Protein AF-K9UGY9-F1 (afdb_monomer)

Organism: Chamaesiphon minutus (strain ATCC 27169 / PCC 6605) (NCBI:txid1173020)

Nearest PDB structures (foldseek):
  2yh6-assembly2_B  TM=5.111E-01  e=1.502E-02  Escherichia coli BL21(DE3)
  2fpn-assembly1_A-2  TM=4.608E-01  e=1.120E-02  Bacillus subtilis
  1b6f-assembly1_A  TM=4.914E-01  e=2.699E-02  Betula pendula
  5tg4-assembly1_A  TM=2.847E-01  e=3.169E-01  Acinetobacter baumannii
  4x53-assembly1_A  TM=2.791E-01  e=1.024E+00  Acinetobacter baumannii

Structure (mmCIF, N/CA/C/O backbone):
data_AF-K9UGY9-F1
#
_entry.id   AF-K9UGY9-F1
#
loop_
_atom_site.group_PDB
_atom_site.id
_atom_site.type_symbol
_atom_site.label_atom_id
_atom_site.label_alt_id
_atom_site.label_comp_id
_atom_site.label_asym_id
_atom_site.label_entity_id
_atom_site.label_seq_id
_atom_site.pdbx_PDB_ins_code
_atom_site.Cartn_x
_atom_site.Cartn_y
_atom_site.Cartn_z
_atom_site.occupancy
_atom_site.B_iso_or_equiv
_atom_site.auth_seq_id
_atom_site.auth_comp_id
_atom_site.auth_asym_id
_atom_site.auth_atom_id
_atom_site.pdbx_PDB_model_num
ATOM 1 N N . MET A 1 1 ? 1.936 12.441 -11.866 1.00 84.56 1 MET A N 1
ATOM 2 C CA . MET A 1 1 ? 1.706 11.648 -10.649 1.00 84.56 1 MET A CA 1
ATOM 3 C C . MET A 1 1 ? 0.435 10.816 -10.744 1.00 84.56 1 MET A C 1
ATOM 5 O O . MET A 1 1 ? -0.649 11.338 -11.003 1.00 84.56 1 MET A O 1
ATOM 9 N N . SER A 1 2 ? 0.580 9.519 -10.487 1.00 90.88 2 SER A N 1
ATOM 10 C CA . SER A 1 2 ? -0.511 8.585 -10.228 1.00 90.88 2 SER A CA 1
ATOM 11 C C . SER A 1 2 ? -0.542 8.261 -8.741 1.00 90.88 2 SER A C 1
ATOM 13 O O . SER A 1 2 ? 0.501 7.959 -8.164 1.00 90.88 2 SER A O 1
ATOM 15 N N . ARG A 1 3 ? -1.729 8.302 -8.138 1.00 93.88 3 ARG A N 1
ATOM 16 C CA . ARG A 1 3 ? -1.953 8.009 -6.722 1.00 93.88 3 ARG A CA 1
ATOM 17 C C . ARG A 1 3 ? -3.250 7.222 -6.574 1.00 93.88 3 ARG A C 1
ATOM 19 O O . ARG A 1 3 ? -4.281 7.650 -7.08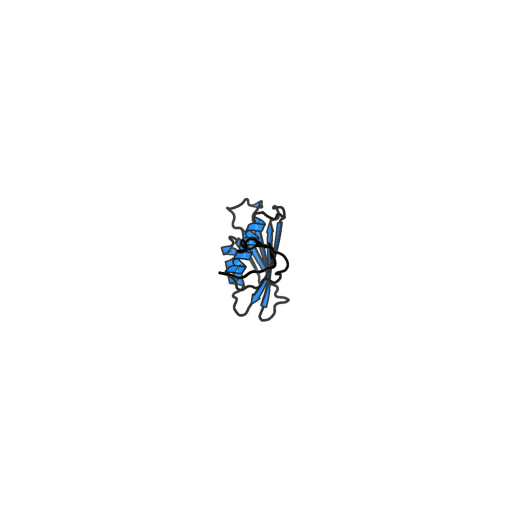7 1.00 93.88 3 ARG A O 1
ATOM 26 N N . TYR A 1 4 ? -3.187 6.107 -5.861 1.00 94.62 4 TYR A N 1
ATOM 27 C CA . TYR A 1 4 ? -4.31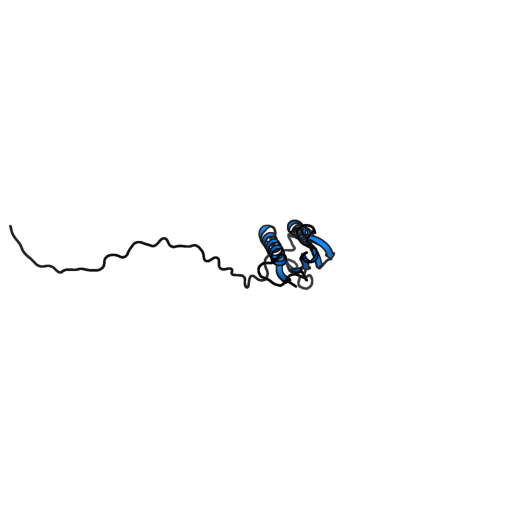7 5.236 -5.558 1.00 94.62 4 TYR A CA 1
ATOM 28 C C . TYR A 1 4 ? -4.390 5.006 -4.054 1.00 94.62 4 TYR A C 1
ATOM 30 O O . TYR A 1 4 ? -3.358 4.852 -3.402 1.00 94.62 4 TYR A O 1
ATOM 38 N N . THR A 1 5 ? -5.602 4.981 -3.508 1.00 95.12 5 THR A N 1
ATOM 39 C CA . THR A 1 5 ? -5.822 4.854 -2.066 1.00 95.12 5 THR A CA 1
ATOM 40 C C . THR A 1 5 ? -6.861 3.776 -1.789 1.00 95.12 5 THR A C 1
ATOM 42 O O . THR A 1 5 ? -7.867 3.689 -2.495 1.00 95.12 5 THR A O 1
ATOM 45 N N . CYS A 1 6 ? -6.644 2.970 -0.755 1.00 95.31 6 CYS A N 1
ATOM 46 C CA . CYS A 1 6 ? -7.656 2.074 -0.199 1.00 95.31 6 CYS A CA 1
ATOM 47 C C . CYS A 1 6 ? -7.574 2.048 1.330 1.00 95.31 6 CYS A C 1
ATOM 49 O O . CYS A 1 6 ? -6.563 2.428 1.923 1.00 95.31 6 CYS A O 1
ATOM 51 N N . HIS A 1 7 ? -8.667 1.637 1.970 1.00 95.00 7 HIS A N 1
ATOM 52 C CA . HIS A 1 7 ? -8.796 1.651 3.423 1.00 95.00 7 HIS A CA 1
ATOM 53 C C . HIS A 1 7 ? -9.341 0.320 3.921 1.00 95.00 7 HIS A C 1
ATOM 55 O O . HIS A 1 7 ? -10.291 -0.209 3.340 1.00 95.00 7 HIS A O 1
ATOM 61 N N . TYR A 1 8 ? -8.781 -0.162 5.025 1.00 94.44 8 TYR A N 1
ATOM 62 C CA . TYR A 1 8 ? -9.179 -1.414 5.656 1.00 94.44 8 TYR A CA 1
ATOM 63 C C . TYR A 1 8 ? -9.347 -1.240 7.161 1.00 94.44 8 TYR A C 1
ATOM 65 O O . TYR A 1 8 ? -8.708 -0.389 7.777 1.00 94.44 8 TYR A O 1
ATOM 73 N N . SER A 1 9 ? -10.208 -2.059 7.746 1.00 92.56 9 SER A N 1
ATOM 74 C CA . SER A 1 9 ? -10.328 -2.264 9.180 1.00 92.56 9 SER A CA 1
ATOM 75 C C . SER A 1 9 ? -9.688 -3.594 9.540 1.00 92.56 9 SER A C 1
ATOM 77 O O . SER A 1 9 ? -9.932 -4.602 8.876 1.00 92.56 9 SER A O 1
ATOM 79 N N . VAL A 1 10 ? -8.864 -3.590 10.583 1.00 91.25 10 VAL A N 1
ATOM 80 C CA . VAL A 1 10 ? -8.146 -4.775 11.053 1.00 91.25 10 VAL A CA 1
ATOM 81 C C . VAL A 1 10 ? -8.517 -5.057 12.493 1.00 91.25 10 VAL A C 1
ATOM 83 O O . VAL A 1 10 ? -8.451 -4.154 13.326 1.00 91.25 10 VAL A O 1
ATOM 86 N N . ASN A 1 11 ? -8.850 -6.313 12.787 1.00 87.94 11 ASN A N 1
ATOM 87 C CA . ASN A 1 11 ? -9.059 -6.771 14.152 1.00 87.94 11 ASN A CA 1
ATOM 88 C C . ASN A 1 11 ? -7.707 -6.908 14.885 1.00 87.94 11 ASN A C 1
ATOM 90 O O . ASN A 1 11 ? -6.815 -7.640 14.453 1.00 87.94 11 ASN A O 1
ATOM 94 N N . LEU A 1 12 ? -7.540 -6.188 15.994 1.00 79.31 12 LEU A N 1
ATOM 95 C CA . LEU A 1 12 ? -6.312 -6.150 16.795 1.00 79.31 12 LEU A CA 1
ATOM 96 C C . LEU A 1 12 ? -6.127 -7.387 17.686 1.00 79.31 12 LEU A C 1
ATOM 98 O O . LEU A 1 12 ? -4.999 -7.716 18.035 1.00 79.31 12 LEU A O 1
ATOM 102 N N . GLN A 1 13 ? -7.202 -8.093 18.045 1.00 73.06 13 GLN A N 1
ATOM 103 C CA . GLN A 1 13 ? -7.132 -9.213 18.996 1.00 73.06 13 GLN A CA 1
ATOM 104 C C . GLN A 1 13 ? -6.433 -10.450 18.419 1.00 73.06 13 GLN A C 1
ATOM 106 O O . GLN A 1 13 ? -5.884 -11.255 19.168 1.00 73.06 13 GLN A O 1
ATOM 111 N N . SER A 1 14 ? -6.445 -10.603 17.096 1.00 61.41 14 SER A N 1
ATOM 112 C CA . SER A 1 14 ? -5.854 -11.735 16.379 1.00 61.41 14 SER A CA 1
ATOM 113 C C . SER A 1 14 ? -4.621 -11.361 15.551 1.00 61.41 14 SER A C 1
ATOM 115 O O . SER A 1 14 ? -4.003 -12.244 14.956 1.00 61.41 14 SER A O 1
ATOM 117 N N . SER A 1 15 ? -4.246 -10.076 15.483 1.00 64.19 15 SER A N 1
ATOM 118 C CA . SER A 1 15 ? -3.259 -9.603 14.508 1.00 64.19 15 SER A CA 1
ATOM 119 C C . SER A 1 15 ? -1.926 -9.187 15.132 1.00 64.19 15 SER A C 1
ATOM 121 O O . SER A 1 15 ? -1.836 -8.293 15.968 1.00 64.19 15 SER A O 1
ATOM 123 N N . ASN A 1 16 ? -0.836 -9.767 14.621 1.00 86.50 16 ASN A N 1
ATOM 124 C CA . ASN A 1 16 ? 0.482 -9.134 14.673 1.00 86.50 16 ASN A CA 1
ATOM 125 C C . ASN A 1 16 ? 0.578 -8.154 13.495 1.00 86.50 16 ASN A C 1
ATOM 127 O O . ASN A 1 16 ? 1.260 -8.412 12.502 1.00 86.50 16 ASN A O 1
ATOM 131 N N . LEU A 1 17 ? -0.186 -7.060 13.582 1.00 88.94 17 LEU A N 1
ATOM 132 C CA . LEU A 1 17 ? -0.416 -6.106 12.493 1.00 88.94 17 LEU A CA 1
ATOM 133 C C . LEU A 1 17 ? 0.874 -5.663 11.791 1.00 88.94 17 LEU A C 1
ATOM 135 O O . LEU A 1 17 ? 0.934 -5.639 10.564 1.00 88.94 17 LEU A O 1
ATOM 139 N N . ARG A 1 18 ? 1.922 -5.356 12.560 1.00 90.94 18 ARG A N 1
ATOM 140 C CA . ARG A 1 18 ? 3.210 -4.900 12.021 1.00 90.94 18 ARG A CA 1
ATOM 141 C C . ARG A 1 18 ? 3.895 -5.969 11.183 1.00 90.94 18 ARG A C 1
ATOM 143 O O . ARG A 1 18 ? 4.308 -5.704 10.058 1.00 90.94 18 ARG A O 1
ATOM 150 N N . SER A 1 19 ? 3.958 -7.193 11.698 1.00 92.06 19 SER A N 1
ATOM 151 C CA . SER A 1 19 ? 4.554 -8.313 10.964 1.00 92.06 19 SER A CA 1
ATOM 152 C C . SER A 1 19 ? 3.732 -8.661 9.721 1.00 92.06 19 SER A C 1
ATOM 154 O O . SER A 1 19 ? 4.295 -8.930 8.662 1.00 92.06 19 SER A O 1
ATOM 156 N N . SER A 1 20 ? 2.403 -8.575 9.822 1.00 93.19 20 SER A N 1
ATOM 157 C CA . SER A 1 20 ? 1.480 -8.738 8.698 1.00 93.19 20 SER A CA 1
ATOM 158 C C . SER A 1 20 ? 1.706 -7.693 7.601 1.00 93.19 20 SER A C 1
ATOM 160 O O . SER A 1 20 ? 1.765 -8.049 6.427 1.00 93.19 20 SER A O 1
ATOM 162 N N . LEU A 1 21 ? 1.895 -6.422 7.965 1.00 94.88 21 LEU A N 1
ATOM 163 C CA . LEU A 1 21 ? 2.187 -5.351 7.012 1.00 94.88 21 LEU A CA 1
ATOM 164 C C . LEU A 1 21 ? 3.524 -5.557 6.297 1.00 94.88 21 LEU A C 1
ATOM 166 O O . LEU A 1 21 ? 3.568 -5.443 5.075 1.00 94.88 21 LEU A O 1
ATOM 170 N N . ARG A 1 22 ? 4.594 -5.912 7.020 1.00 94.69 22 ARG A N 1
ATOM 171 C CA . ARG A 1 22 ? 5.899 -6.205 6.396 1.00 94.69 22 ARG A CA 1
ATOM 172 C C . ARG A 1 22 ? 5.795 -7.357 5.402 1.00 94.69 22 ARG A C 1
ATOM 174 O O . ARG A 1 22 ? 6.214 -7.214 4.258 1.00 94.69 22 ARG A O 1
ATOM 181 N N . LYS A 1 23 ? 5.135 -8.448 5.802 1.00 94.75 23 LYS A N 1
ATOM 182 C CA . LYS A 1 23 ? 4.886 -9.598 4.926 1.00 94.75 23 LYS A CA 1
ATOM 183 C C . LYS A 1 23 ? 4.088 -9.207 3.679 1.00 94.75 23 LYS A C 1
ATOM 185 O O . LYS A 1 23 ? 4.409 -9.662 2.585 1.00 94.75 23 LYS A O 1
ATOM 190 N N . LEU A 1 24 ? 3.066 -8.359 3.822 1.00 96.12 24 LEU A N 1
ATOM 191 C CA . LEU A 1 24 ? 2.299 -7.845 2.685 1.00 96.12 24 LEU A CA 1
ATOM 192 C C . LEU A 1 24 ? 3.198 -7.074 1.707 1.00 96.12 24 LEU A C 1
ATOM 194 O O . LEU A 1 24 ? 3.104 -7.300 0.501 1.00 96.12 24 LEU A O 1
ATOM 198 N N . MET A 1 25 ? 4.063 -6.187 2.213 1.00 96.94 25 MET A N 1
ATOM 199 C CA . MET A 1 25 ? 4.997 -5.427 1.374 1.00 96.94 25 MET A CA 1
ATOM 200 C C . MET A 1 25 ? 5.939 -6.367 0.613 1.00 96.94 25 MET A C 1
ATOM 202 O O . MET A 1 25 ? 6.034 -6.272 -0.611 1.00 96.94 25 MET A O 1
ATOM 206 N N . GLU A 1 26 ? 6.549 -7.330 1.308 1.00 95.44 26 GLU A N 1
ATOM 207 C CA . GLU A 1 26 ? 7.478 -8.303 0.723 1.00 95.44 26 GLU A CA 1
ATOM 208 C C . GLU A 1 26 ? 6.830 -9.130 -0.397 1.00 95.44 26 GLU A C 1
ATOM 210 O O . GLU A 1 26 ? 7.383 -9.233 -1.494 1.00 95.44 26 GLU A O 1
ATOM 215 N N . VAL A 1 27 ? 5.625 -9.666 -0.164 1.00 95.50 27 VAL A N 1
ATOM 216 C CA . VAL A 1 27 ? 4.870 -10.437 -1.172 1.00 95.50 27 VAL A CA 1
ATOM 217 C C . VAL A 1 27 ? 4.540 -9.585 -2.402 1.00 95.50 27 VAL A C 1
ATOM 219 O O . VAL A 1 27 ? 4.530 -10.093 -3.524 1.00 95.50 27 VAL A O 1
ATOM 222 N N . CYS A 1 28 ? 4.329 -8.280 -2.219 1.00 95.81 28 CYS A N 1
ATOM 223 C CA . CYS A 1 28 ? 4.078 -7.340 -3.311 1.00 95.81 28 CYS A CA 1
ATOM 224 C C . CYS A 1 28 ? 5.360 -6.849 -4.013 1.00 95.81 28 CYS A C 1
ATOM 226 O O . CYS A 1 28 ? 5.272 -6.014 -4.913 1.00 95.81 28 CYS A O 1
ATOM 228 N N . GLY A 1 29 ? 6.545 -7.348 -3.637 1.00 95.88 29 GLY A N 1
ATOM 229 C CA . GLY A 1 29 ? 7.825 -6.907 -4.200 1.00 95.88 29 GLY A CA 1
ATOM 230 C C . GLY A 1 29 ? 8.242 -5.505 -3.748 1.00 95.88 29 GLY A C 1
ATOM 231 O O . GLY A 1 29 ? 8.950 -4.805 -4.476 1.00 95.88 29 GLY A O 1
ATOM 232 N N . LEU A 1 30 ? 7.777 -5.084 -2.572 1.00 97.06 30 LEU A N 1
ATOM 233 C CA . LEU A 1 30 ? 8.091 -3.806 -1.950 1.00 97.06 30 LEU A CA 1
ATOM 234 C C . LEU A 1 30 ? 9.055 -4.034 -0.776 1.00 97.06 30 LEU A C 1
ATOM 236 O O . LEU A 1 30 ? 8.818 -4.871 0.092 1.00 97.06 30 LEU A O 1
ATOM 240 N N . GLU A 1 31 ? 10.128 -3.258 -0.733 1.00 96.50 31 GLU A N 1
ATOM 241 C CA . GLU A 1 31 ? 11.068 -3.190 0.381 1.00 96.50 31 GLU A CA 1
ATOM 242 C C . GLU A 1 31 ? 10.631 -2.095 1.358 1.00 96.50 31 GLU A C 1
ATOM 244 O O . GLU A 1 31 ? 10.357 -0.962 0.955 1.00 96.50 31 GLU A O 1
ATOM 249 N N . THR A 1 32 ? 10.571 -2.419 2.650 1.00 96.62 32 THR A N 1
ATOM 250 C CA . THR A 1 32 ? 10.228 -1.442 3.695 1.00 96.62 32 THR A CA 1
ATOM 251 C C . THR A 1 32 ? 11.401 -0.484 3.921 1.00 96.62 32 THR A C 1
ATOM 253 O O . THR A 1 32 ? 12.504 -0.921 4.229 1.00 96.62 32 THR A O 1
ATOM 256 N N . ILE A 1 33 ? 11.154 0.822 3.789 1.00 96.88 33 ILE A N 1
ATOM 257 C CA . ILE A 1 33 ? 12.139 1.894 4.012 1.00 96.88 33 ILE A CA 1
ATOM 258 C C . ILE A 1 33 ? 11.993 2.478 5.420 1.00 96.88 33 ILE A C 1
ATOM 260 O O . ILE A 1 33 ? 12.989 2.700 6.105 1.00 96.88 33 ILE A O 1
ATOM 264 N N . TYR A 1 34 ? 10.755 2.728 5.851 1.00 96.56 34 TYR A N 1
ATOM 265 C CA . TYR A 1 34 ? 10.447 3.259 7.178 1.00 96.56 34 TYR A CA 1
ATOM 266 C C . TYR A 1 34 ? 9.349 2.434 7.835 1.00 96.56 34 TYR A C 1
ATOM 268 O O . TYR A 1 34 ? 8.374 2.065 7.182 1.00 96.56 34 TYR A O 1
ATOM 276 N N . ASP A 1 35 ? 9.494 2.200 9.134 1.00 94.69 35 ASP A N 1
ATOM 277 C CA . ASP A 1 35 ? 8.513 1.507 9.962 1.00 94.69 35 ASP A CA 1
ATOM 278 C C . ASP A 1 35 ? 8.483 2.166 11.345 1.00 94.69 35 ASP A C 1
ATOM 280 O O . ASP A 1 35 ? 9.400 2.005 12.148 1.00 94.69 35 ASP A O 1
ATOM 284 N N . LEU A 1 36 ? 7.461 2.987 11.564 1.00 93.56 36 LEU A N 1
ATOM 285 C CA . LEU A 1 36 ? 7.200 3.770 12.773 1.00 93.56 36 LEU A CA 1
ATOM 286 C C . LEU A 1 36 ? 5.843 3.368 13.354 1.00 93.56 36 LEU A C 1
ATOM 288 O O . LEU A 1 36 ? 5.020 2.808 12.640 1.00 93.56 36 LEU A O 1
ATOM 292 N N . ASP A 1 37 ? 5.552 3.711 14.607 1.00 89.31 37 ASP A N 1
ATOM 293 C CA . ASP A 1 37 ? 4.376 3.220 15.353 1.00 89.31 37 ASP A CA 1
ATOM 294 C C . ASP A 1 37 ? 2.999 3.493 14.731 1.00 89.31 37 ASP A C 1
ATOM 296 O O . ASP A 1 37 ? 2.068 2.713 14.957 1.00 89.31 37 ASP A O 1
ATOM 300 N N . ASP A 1 38 ? 2.864 4.504 13.877 1.00 91.88 38 ASP A N 1
ATOM 301 C CA . ASP A 1 38 ? 1.635 4.866 13.156 1.00 91.88 38 ASP A CA 1
ATOM 302 C C . ASP A 1 38 ? 1.813 4.924 11.625 1.00 91.88 38 ASP A C 1
ATOM 304 O O . ASP A 1 38 ? 0.863 5.190 10.885 1.00 91.88 38 ASP A O 1
ATOM 308 N N . TYR A 1 39 ? 3.016 4.626 11.128 1.00 95.25 39 TYR A N 1
ATOM 309 C CA . TYR A 1 39 ? 3.372 4.810 9.725 1.00 95.25 39 TYR A CA 1
ATOM 310 C C . TYR A 1 39 ? 4.293 3.707 9.204 1.00 95.25 39 TYR A C 1
ATOM 312 O O . TYR A 1 39 ? 5.226 3.281 9.878 1.00 95.25 39 TYR A O 1
ATOM 320 N N . LEU A 1 40 ? 4.064 3.251 7.976 1.00 97.12 40 LEU A N 1
ATOM 321 C CA . LEU A 1 40 ? 4.988 2.380 7.257 1.00 97.12 40 LEU A CA 1
ATOM 322 C C . LEU A 1 40 ? 5.134 2.877 5.824 1.00 97.12 40 LEU A C 1
ATOM 324 O O . LEU A 1 40 ? 4.151 3.201 5.166 1.00 97.12 40 LEU A O 1
ATOM 328 N N . MET A 1 41 ? 6.361 2.907 5.319 1.00 97.81 41 MET A N 1
ATOM 329 C CA . MET A 1 41 ? 6.653 3.258 3.935 1.00 97.81 41 MET A CA 1
ATOM 330 C C . MET A 1 41 ? 7.489 2.163 3.306 1.00 97.81 41 MET A C 1
ATOM 332 O O . MET A 1 41 ? 8.540 1.797 3.831 1.00 97.81 41 MET A O 1
ATOM 336 N N . ALA A 1 42 ? 7.054 1.694 2.147 1.00 98.00 42 ALA A N 1
ATOM 337 C CA . ALA A 1 42 ? 7.779 0.737 1.339 1.00 98.00 42 ALA A CA 1
ATOM 338 C C . ALA A 1 42 ? 7.915 1.239 -0.098 1.00 98.00 42 ALA A C 1
ATOM 340 O O . ALA A 1 42 ? 7.077 1.991 -0.599 1.00 98.00 42 ALA A O 1
ATOM 341 N N . ARG A 1 43 ? 8.976 0.816 -0.775 1.00 96.94 43 ARG A N 1
ATOM 342 C CA . ARG A 1 43 ? 9.230 1.129 -2.181 1.00 96.94 43 ARG A CA 1
ATOM 343 C C . ARG A 1 43 ? 9.474 -0.151 -2.944 1.00 96.94 43 ARG A C 1
ATOM 345 O O . ARG A 1 43 ? 10.079 -1.082 -2.434 1.00 96.94 43 ARG A O 1
ATOM 352 N N . GLU A 1 44 ? 9.031 -0.179 -4.185 1.00 97.00 44 GLU A N 1
ATOM 353 C CA . GLU A 1 44 ? 9.315 -1.277 -5.095 1.00 97.00 44 GLU A CA 1
ATOM 354 C C . GLU A 1 44 ? 10.816 -1.560 -5.219 1.00 97.00 44 GLU A C 1
ATOM 356 O O . GLU A 1 44 ? 11.633 -0.642 -5.360 1.00 97.00 44 GLU A O 1
ATOM 361 N N . ILE A 1 45 ? 11.162 -2.848 -5.186 1.00 94.31 45 ILE A N 1
ATOM 362 C CA . ILE A 1 45 ? 12.533 -3.315 -5.380 1.00 94.31 45 ILE A CA 1
ATOM 363 C C . ILE A 1 45 ? 12.957 -3.008 -6.831 1.00 94.31 45 ILE A C 1
ATOM 365 O O . ILE A 1 45 ? 12.277 -3.429 -7.775 1.00 94.31 45 ILE A O 1
ATOM 369 N N . PRO A 1 46 ? 14.076 -2.292 -7.050 1.00 91.56 46 PRO A N 1
ATOM 370 C CA . PRO A 1 46 ? 14.556 -1.979 -8.392 1.00 91.56 46 PRO A CA 1
ATOM 371 C C . PRO A 1 46 ? 14.858 -3.223 -9.243 1.00 91.56 46 PRO A C 1
ATOM 373 O O . PRO A 1 46 ? 15.177 -4.291 -8.730 1.00 91.56 46 PRO A O 1
ATOM 376 N N . GLY A 1 47 ? 14.817 -3.062 -10.570 1.00 89.50 47 GLY A N 1
ATOM 377 C CA . GLY A 1 47 ? 15.242 -4.091 -11.534 1.00 89.50 47 GLY A CA 1
ATOM 378 C C . GLY A 1 47 ? 14.152 -4.573 -12.493 1.00 89.50 47 GLY A C 1
ATOM 379 O O . GLY A 1 47 ? 14.473 -5.145 -13.529 1.00 89.50 47 GLY A O 1
ATOM 380 N N . ARG A 1 48 ? 12.872 -4.298 -12.202 1.00 85.44 48 ARG A N 1
ATOM 381 C CA . ARG A 1 48 ? 11.740 -4.633 -13.096 1.00 85.44 48 ARG A CA 1
ATOM 382 C C . ARG A 1 48 ? 11.273 -3.463 -13.960 1.00 85.44 48 ARG A C 1
ATOM 384 O O . ARG A 1 48 ? 10.793 -3.667 -15.072 1.00 85.44 48 ARG A O 1
ATOM 391 N N . VAL A 1 49 ? 11.430 -2.239 -13.461 1.00 88.12 49 VAL A N 1
ATOM 392 C CA . VAL A 1 49 ? 11.073 -0.994 -14.150 1.00 88.12 49 VAL A CA 1
ATOM 393 C C . VAL A 1 49 ? 12.184 0.044 -14.005 1.00 88.12 49 VAL A C 1
ATOM 395 O O . VAL A 1 49 ? 13.056 -0.070 -13.143 1.00 88.12 49 VAL A O 1
ATOM 398 N N . SER A 1 50 ? 12.157 1.078 -14.850 1.00 89.88 50 SER A N 1
ATOM 399 C CA . SER A 1 50 ? 13.036 2.244 -14.706 1.00 89.88 50 SER A CA 1
ATOM 400 C C . SER A 1 50 ? 12.853 2.899 -13.338 1.00 89.88 50 SER A C 1
ATOM 402 O O . SER A 1 50 ? 11.719 3.009 -12.879 1.00 89.88 50 SER A O 1
ATOM 404 N N . PHE A 1 51 ? 13.925 3.441 -12.756 1.00 87.38 51 PHE A N 1
ATOM 405 C CA . PHE A 1 51 ? 13.902 4.066 -11.426 1.00 87.38 51 PHE A CA 1
ATOM 406 C C . PHE A 1 51 ? 12.792 5.122 -11.256 1.00 87.38 51 PHE A C 1
ATOM 408 O O . PHE A 1 51 ? 12.074 5.122 -10.263 1.00 87.38 51 PHE A O 1
ATOM 415 N N . ALA A 1 52 ? 12.572 5.947 -12.284 1.00 90.25 52 ALA A N 1
ATOM 416 C CA . ALA A 1 52 ? 11.499 6.945 -12.350 1.00 90.25 52 ALA A CA 1
ATOM 417 C C . ALA A 1 52 ? 10.079 6.365 -12.155 1.00 90.25 52 ALA A C 1
ATOM 419 O O . ALA A 1 52 ? 9.164 7.059 -11.724 1.00 90.25 52 ALA A O 1
ATOM 420 N N . LYS A 1 53 ? 9.878 5.079 -12.460 1.00 91.44 53 LYS A N 1
ATOM 421 C CA . LYS A 1 53 ? 8.587 4.382 -12.382 1.00 91.44 53 LYS A CA 1
ATOM 422 C C . LYS A 1 53 ? 8.415 3.555 -11.109 1.00 91.44 53 LYS A C 1
ATOM 424 O O . LYS A 1 53 ? 7.363 2.939 -10.969 1.00 91.44 53 LYS A O 1
ATOM 429 N N . LEU A 1 54 ? 9.406 3.533 -10.212 1.00 94.69 54 LEU A N 1
ATOM 430 C CA . LEU A 1 54 ? 9.295 2.789 -8.958 1.00 94.69 54 LEU A CA 1
ATOM 431 C C . LEU A 1 54 ? 8.131 3.318 -8.132 1.00 94.69 54 LEU A C 1
ATOM 433 O O . LEU A 1 54 ? 7.950 4.528 -7.968 1.00 94.69 54 LEU A O 1
ATOM 437 N N . VAL A 1 55 ? 7.333 2.391 -7.627 1.00 96.56 55 VAL A N 1
ATOM 438 C CA . VAL A 1 55 ? 6.145 2.711 -6.847 1.00 96.56 55 VAL A CA 1
ATOM 439 C C . VAL A 1 55 ? 6.503 2.797 -5.369 1.00 96.56 55 VAL A C 1
ATOM 441 O O . VAL A 1 55 ? 7.231 1.956 -4.843 1.00 96.56 55 VAL A O 1
ATOM 444 N N . THR A 1 56 ? 5.954 3.799 -4.693 1.00 97.62 56 THR A N 1
ATOM 445 C CA . THR A 1 56 ? 6.013 3.942 -3.238 1.00 97.62 56 THR A CA 1
ATOM 446 C C . THR A 1 56 ? 4.641 3.630 -2.658 1.00 97.62 56 THR A C 1
ATOM 448 O O . THR A 1 56 ? 3.635 4.172 -3.118 1.00 97.62 56 THR A O 1
ATOM 451 N N . THR A 1 57 ? 4.605 2.792 -1.630 1.00 97.94 57 THR A N 1
ATOM 452 C CA . THR A 1 57 ? 3.410 2.507 -0.836 1.00 97.94 57 THR A CA 1
ATOM 453 C C . THR A 1 57 ? 3.599 3.057 0.567 1.00 97.94 57 THR A C 1
ATOM 455 O O . THR A 1 57 ? 4.566 2.728 1.247 1.00 97.94 57 THR A O 1
ATOM 458 N N . GLU A 1 58 ? 2.662 3.884 1.004 1.00 98.00 58 GLU A N 1
ATOM 459 C CA . GLU A 1 58 ? 2.587 4.418 2.359 1.00 98.00 58 GLU A CA 1
ATOM 460 C C . GLU A 1 58 ? 1.377 3.805 3.060 1.00 98.00 58 GLU A C 1
ATOM 462 O O . GLU A 1 58 ? 0.296 3.705 2.478 1.00 98.00 58 GLU A O 1
ATOM 467 N N . VAL A 1 59 ? 1.554 3.395 4.309 1.00 97.19 59 VAL A N 1
ATOM 468 C CA . VAL A 1 59 ? 0.508 2.848 5.165 1.00 97.19 59 VAL A CA 1
ATOM 469 C C . VAL A 1 59 ? 0.401 3.730 6.395 1.00 97.19 59 VAL A C 1
ATOM 471 O O . VAL A 1 59 ? 1.366 3.895 7.136 1.00 97.19 59 VAL A O 1
ATOM 474 N N . LEU A 1 60 ? -0.784 4.286 6.607 1.00 96.44 60 LEU A N 1
ATOM 475 C CA . LEU A 1 60 ? -1.129 5.064 7.790 1.00 96.44 60 LEU A CA 1
ATOM 476 C C . LEU A 1 60 ? -1.981 4.193 8.706 1.00 96.44 60 LEU A C 1
ATOM 478 O O . LEU A 1 60 ? -3.009 3.662 8.271 1.00 96.44 60 LEU A O 1
ATOM 482 N N . ILE A 1 61 ? -1.555 4.061 9.957 1.00 94.25 61 ILE A N 1
ATOM 483 C CA . ILE A 1 61 ? -2.267 3.337 11.005 1.00 94.25 61 ILE A CA 1
ATOM 484 C C . ILE A 1 61 ? -2.942 4.375 11.893 1.00 94.25 61 ILE A C 1
ATOM 486 O O . ILE A 1 61 ? -2.282 5.107 12.622 1.00 94.25 61 ILE A O 1
ATOM 490 N N . ASP A 1 62 ? -4.266 4.457 11.815 1.00 90.56 62 ASP A N 1
ATOM 491 C CA . ASP A 1 62 ? -5.035 5.427 12.590 1.00 90.56 62 ASP A CA 1
ATOM 492 C C . ASP A 1 62 ? -5.162 4.963 14.046 1.00 90.56 62 ASP A C 1
ATOM 494 O O . ASP A 1 62 ? -6.089 4.238 14.414 1.00 90.56 62 ASP A O 1
ATOM 498 N N . THR A 1 63 ? -4.201 5.368 14.872 1.00 83.56 63 THR A N 1
ATOM 499 C CA . THR A 1 63 ? -4.181 5.102 16.316 1.00 83.56 63 THR A CA 1
ATOM 500 C C . THR A 1 63 ? -5.083 6.059 17.099 1.00 83.56 63 THR A C 1
ATOM 502 O O . THR A 1 63 ? -5.489 5.742 18.214 1.00 83.56 63 THR A O 1
ATOM 505 N N . THR A 1 64 ? -5.447 7.204 16.512 1.00 81.56 64 THR A N 1
ATOM 506 C CA . THR A 1 64 ? -6.242 8.260 17.164 1.00 81.56 64 THR A CA 1
ATOM 507 C C . THR A 1 64 ? -7.720 7.904 17.292 1.00 81.56 64 THR A C 1
ATOM 509 O O . THR A 1 64 ? -8.371 8.279 18.266 1.00 81.56 64 THR A O 1
ATOM 512 N N . HIS A 1 65 ? -8.239 7.139 16.332 1.00 76.38 65 HIS A N 1
ATOM 513 C CA . HIS A 1 65 ? -9.609 6.629 16.318 1.00 76.38 65 HIS A CA 1
ATOM 514 C C . HIS A 1 65 ? -9.667 5.103 16.458 1.00 76.38 65 HIS A C 1
ATOM 516 O O . HIS A 1 65 ? -10.699 4.489 16.172 1.00 76.38 65 HIS A O 1
ATOM 522 N N . ALA A 1 66 ? -8.567 4.478 16.891 1.00 76.56 66 ALA A N 1
ATOM 523 C CA . ALA A 1 66 ? -8.530 3.048 17.145 1.00 76.56 66 ALA A CA 1
ATOM 524 C C . ALA A 1 66 ? -9.511 2.686 18.265 1.00 76.56 66 ALA A C 1
ATOM 526 O O . ALA A 1 66 ? -9.522 3.277 19.346 1.00 76.56 66 ALA A O 1
ATOM 527 N N . THR A 1 67 ? -10.332 1.676 18.005 1.00 79.56 67 THR A N 1
ATOM 528 C CA . THR A 1 67 ? -11.104 1.019 19.059 1.00 79.56 67 THR A CA 1
ATOM 529 C C . THR A 1 67 ? -10.238 -0.077 19.686 1.00 79.56 67 THR A C 1
ATOM 531 O O . THR A 1 67 ? -9.295 -0.546 19.046 1.00 79.56 67 THR A O 1
ATOM 534 N N . PRO A 1 68 ? -10.563 -0.568 20.895 1.00 74.75 68 PRO A N 1
ATOM 535 C CA . PRO A 1 68 ? -9.808 -1.657 21.521 1.00 74.75 68 PRO A CA 1
ATOM 536 C C . PRO A 1 68 ? -9.718 -2.935 20.672 1.00 74.75 68 PRO A C 1
ATOM 538 O O . PRO A 1 68 ? -8.855 -3.775 20.905 1.00 74.75 68 PRO A O 1
ATOM 541 N N . THR A 1 69 ? -10.627 -3.104 19.709 1.00 81.25 69 THR A N 1
ATOM 542 C CA . THR A 1 69 ? -10.726 -4.304 18.875 1.00 81.25 69 THR A CA 1
ATOM 543 C C . THR A 1 69 ? -10.360 -4.059 17.421 1.00 81.25 69 THR A C 1
ATOM 545 O O . THR A 1 69 ? -9.978 -5.010 16.754 1.00 81.25 69 THR A O 1
ATOM 548 N N . HIS A 1 70 ? -10.449 -2.825 16.920 1.00 87.94 70 HIS A N 1
ATOM 549 C CA . HIS A 1 70 ? -10.232 -2.519 15.509 1.00 87.94 70 HIS A CA 1
ATOM 550 C C . HIS A 1 70 ? -9.406 -1.256 15.305 1.00 87.94 70 HIS A C 1
ATOM 552 O O . HIS A 1 70 ? -9.671 -0.222 15.921 1.00 87.94 70 HIS A O 1
ATOM 558 N N . VAL A 1 71 ? -8.490 -1.325 14.342 1.00 91.56 71 VAL A N 1
ATOM 559 C CA . VAL A 1 71 ? -7.735 -0.179 13.832 1.00 91.56 71 VAL A CA 1
ATOM 560 C C . VAL A 1 71 ? -8.036 0.040 12.355 1.00 91.56 71 VAL A C 1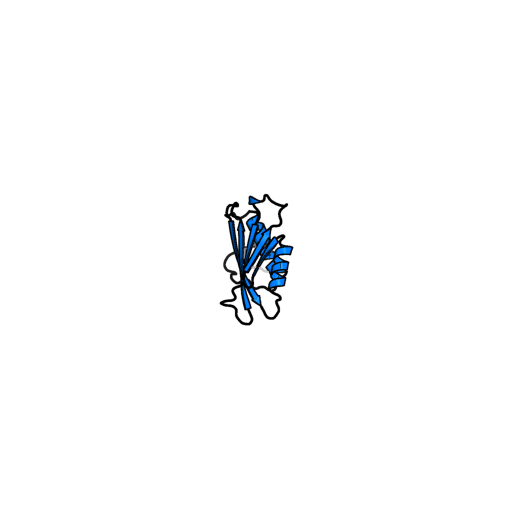
ATOM 562 O O . VAL A 1 71 ? -8.280 -0.912 11.608 1.00 91.56 71 VAL A O 1
ATOM 565 N N . LYS A 1 72 ? -8.026 1.301 11.923 1.00 93.31 72 LYS A N 1
ATOM 566 C CA . LYS A 1 72 ? -8.156 1.665 10.514 1.00 93.31 72 LYS A CA 1
ATOM 567 C C . LYS A 1 72 ? -6.775 1.811 9.885 1.00 93.31 72 LYS A C 1
ATOM 569 O O . LYS A 1 72 ? -5.914 2.519 10.396 1.00 93.31 72 LYS A O 1
ATOM 574 N N . LEU A 1 73 ? -6.605 1.183 8.731 1.00 94.88 73 LEU A N 1
ATOM 575 C CA . LEU A 1 73 ? -5.444 1.330 7.867 1.00 94.88 73 LEU A CA 1
ATOM 576 C C . LEU A 1 73 ? -5.813 2.131 6.627 1.00 94.88 73 LEU A C 1
ATOM 578 O O . LEU A 1 73 ? -6.879 1.929 6.037 1.00 94.88 73 LEU A O 1
ATOM 582 N N . SER A 1 74 ? -4.908 3.002 6.197 1.00 96.31 74 SER A N 1
ATOM 583 C CA . SER A 1 74 ? -4.998 3.690 4.910 1.00 96.31 74 SER A CA 1
ATOM 584 C C . SER A 1 74 ? -3.747 3.420 4.095 1.00 96.31 74 SER A C 1
ATOM 586 O O . SER A 1 74 ? -2.654 3.789 4.508 1.00 96.31 74 SER A O 1
ATOM 588 N N . PHE A 1 75 ? -3.918 2.802 2.933 1.00 97.06 75 PHE A N 1
ATOM 589 C CA . PHE A 1 75 ? -2.848 2.536 1.980 1.00 97.06 75 PHE A CA 1
ATOM 590 C C . PHE A 1 75 ? -2.865 3.607 0.903 1.00 97.06 75 PHE A C 1
ATOM 592 O O . PHE A 1 75 ? -3.913 3.868 0.314 1.00 97.06 75 PHE A O 1
ATOM 599 N N . VAL A 1 76 ? -1.710 4.194 0.619 1.00 96.88 76 VAL A N 1
ATOM 600 C CA . VAL A 1 76 ? -1.492 5.161 -0.455 1.00 96.88 76 VAL A CA 1
ATOM 601 C C . VAL A 1 76 ? -0.384 4.625 -1.348 1.00 96.88 76 VAL A C 1
ATOM 603 O O . VAL A 1 76 ? 0.775 4.589 -0.956 1.00 96.88 76 VAL A O 1
ATOM 606 N N . VAL A 1 77 ? -0.735 4.231 -2.566 1.00 96.62 77 VAL A N 1
ATOM 607 C CA . VAL A 1 77 ? 0.202 3.730 -3.576 1.00 96.62 77 VAL A CA 1
ATOM 608 C C . VAL A 1 77 ? 0.411 4.826 -4.611 1.00 96.62 77 VAL A C 1
ATOM 610 O O . VAL A 1 77 ? -0.552 5.279 -5.236 1.00 96.62 77 VAL A O 1
ATOM 613 N N . LYS A 1 78 ? 1.648 5.29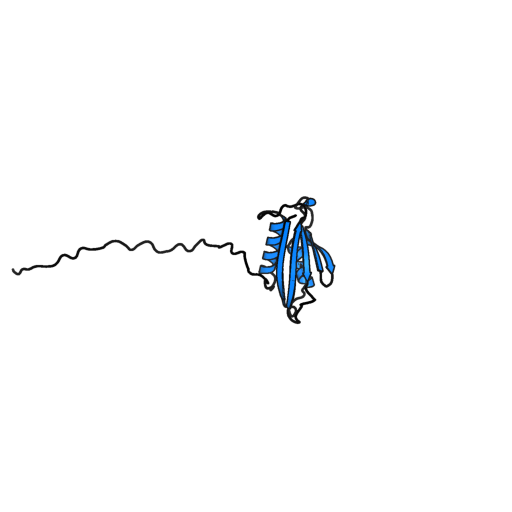5 -4.780 1.00 95.44 78 LYS A N 1
ATOM 614 C CA . LYS A 1 78 ? 1.956 6.464 -5.609 1.00 95.44 78 LYS A CA 1
ATOM 615 C C . LYS A 1 78 ? 3.236 6.321 -6.424 1.00 95.44 78 LYS A C 1
ATOM 617 O O . LYS A 1 78 ? 4.172 5.620 -6.049 1.00 95.44 78 LYS A O 1
ATOM 622 N N . ASN A 1 79 ? 3.269 7.048 -7.533 1.00 94.06 79 ASN A N 1
ATOM 623 C CA . ASN A 1 79 ? 4.467 7.320 -8.314 1.00 94.06 79 ASN A CA 1
ATOM 624 C C . ASN A 1 79 ? 4.353 8.724 -8.931 1.00 94.06 79 ASN A C 1
ATOM 626 O O . ASN A 1 79 ? 3.314 9.073 -9.502 1.00 94.06 79 ASN A O 1
ATOM 630 N N . GLU A 1 80 ? 5.416 9.519 -8.822 1.00 86.25 80 GLU A N 1
ATOM 631 C CA . GLU A 1 80 ? 5.412 10.938 -9.204 1.00 86.25 80 GLU A CA 1
ATOM 632 C C . GLU A 1 80 ? 5.422 11.153 -10.730 1.00 86.25 80 GLU A C 1
ATOM 634 O O . GLU A 1 80 ? 4.749 12.053 -11.241 1.00 86.25 80 GLU A O 1
ATOM 639 N N . GLU A 1 81 ? 6.068 10.256 -11.474 1.00 83.12 81 GLU A N 1
ATOM 640 C CA . GLU A 1 81 ? 6.323 10.381 -12.916 1.00 83.12 81 GLU A CA 1
ATOM 641 C C . GLU A 1 81 ? 5.190 9.821 -13.788 1.00 83.12 81 GLU A C 1
ATOM 643 O O . GLU A 1 81 ? 4.899 10.317 -14.878 1.00 83.12 81 GLU A O 1
ATOM 648 N N . LEU A 1 82 ? 4.503 8.779 -13.324 1.00 79.44 82 LEU A N 1
ATOM 649 C CA . LEU A 1 82 ? 3.449 8.130 -14.089 1.00 79.44 82 LEU A CA 1
ATOM 650 C C . LEU A 1 82 ? 2.188 9.017 -14.140 1.00 79.44 82 LEU A C 1
ATOM 652 O O . LEU A 1 82 ? 1.785 9.612 -13.134 1.00 79.44 82 LEU A O 1
ATOM 656 N N . PRO A 1 83 ? 1.514 9.123 -15.300 1.00 80.44 83 PRO A N 1
ATOM 657 C CA . PRO A 1 83 ? 0.216 9.781 -15.386 1.00 80.44 83 PRO A CA 1
ATOM 658 C C . PRO A 1 83 ? -0.864 8.898 -14.747 1.00 80.44 83 PRO A C 1
ATOM 660 O O . PRO A 1 83 ? -0.837 7.673 -14.896 1.00 80.44 83 PRO A O 1
ATOM 663 N N . LEU A 1 84 ? -1.847 9.507 -14.078 1.00 78.75 84 LEU A N 1
ATOM 664 C CA . LEU A 1 84 ? -3.011 8.795 -13.548 1.00 78.75 84 LEU A CA 1
ATOM 665 C C . LEU A 1 84 ? -3.820 8.193 -14.710 1.00 78.75 84 LEU A C 1
ATOM 667 O O . LEU A 1 84 ? -4.499 8.906 -15.446 1.00 78.75 84 LEU A O 1
ATOM 671 N N . LYS A 1 85 ? -3.702 6.879 -14.912 1.00 74.19 85 LYS A N 1
ATOM 672 C CA . LYS A 1 85 ? -4.346 6.131 -15.998 1.00 74.19 85 LYS A CA 1
ATOM 673 C C . LYS A 1 85 ? -4.819 4.784 -15.474 1.00 74.19 85 LYS A C 1
ATOM 675 O O . LYS A 1 85 ? -4.133 4.163 -14.670 1.00 74.19 85 LYS A O 1
ATOM 680 N N . SER A 1 86 ? -5.944 4.298 -15.994 1.00 72.12 86 SER A N 1
ATOM 681 C CA . SER A 1 86 ? -6.536 3.006 -15.616 1.00 72.12 86 SER A CA 1
ATOM 682 C C . SER A 1 86 ? -5.626 1.799 -15.869 1.00 72.12 86 SER A C 1
ATOM 684 O O . SER A 1 86 ? -5.820 0.768 -15.239 1.00 72.12 86 SER A O 1
ATOM 686 N N . ASN A 1 87 ? -4.627 1.932 -16.744 1.00 83.62 87 ASN A N 1
ATOM 687 C CA . ASN A 1 87 ? -3.600 0.927 -16.987 1.00 83.62 87 ASN A CA 1
ATOM 688 C C . ASN A 1 87 ? -2.211 1.582 -16.933 1.00 83.62 87 ASN A C 1
ATOM 690 O O . ASN A 1 87 ? -1.746 2.171 -17.911 1.00 83.62 87 ASN A O 1
ATOM 694 N N . ASN A 1 88 ? -1.575 1.532 -15.765 1.00 89.31 88 ASN A N 1
ATOM 695 C CA . ASN A 1 88 ? -0.180 1.915 -15.571 1.00 89.31 88 ASN A CA 1
ATOM 696 C C . ASN A 1 88 ? 0.461 1.025 -14.492 1.00 89.31 88 ASN A C 1
ATOM 698 O O . ASN A 1 88 ? -0.241 0.341 -13.749 1.00 89.31 88 ASN A O 1
ATOM 702 N N . HIS A 1 89 ? 1.790 1.050 -14.392 1.00 93.12 89 HIS A N 1
ATOM 703 C CA . HIS A 1 89 ? 2.535 0.223 -13.434 1.00 93.12 89 HIS A CA 1
ATOM 704 C C . HIS A 1 89 ? 2.113 0.461 -11.973 1.00 93.12 89 HIS A C 1
ATOM 706 O O . HIS A 1 89 ? 1.857 -0.482 -11.231 1.00 93.12 89 HIS A O 1
ATOM 712 N N . CYS A 1 90 ? 1.906 1.723 -11.581 1.00 93.38 90 CYS A N 1
ATOM 713 C CA . CYS A 1 90 ? 1.414 2.074 -10.245 1.00 93.38 90 CYS A CA 1
ATOM 714 C C . CYS A 1 90 ? 0.043 1.452 -9.934 1.00 93.38 90 CYS A C 1
ATOM 716 O O . CYS A 1 90 ? -0.203 1.038 -8.802 1.00 93.38 90 CYS A O 1
ATOM 718 N N . ARG A 1 91 ? -0.840 1.352 -10.933 1.00 93.94 91 ARG A N 1
ATOM 719 C CA . ARG A 1 91 ? -2.140 0.693 -10.804 1.00 93.94 91 ARG A CA 1
ATOM 720 C C . ARG A 1 91 ? -1.993 -0.819 -10.640 1.00 93.94 91 ARG A C 1
ATOM 722 O O . ARG A 1 91 ? -2.701 -1.394 -9.826 1.00 93.94 91 ARG A O 1
ATOM 729 N N . GLN A 1 92 ? -1.066 -1.443 -11.364 1.00 94.31 92 GLN A N 1
ATOM 730 C CA . GLN A 1 92 ? -0.806 -2.884 -11.262 1.00 94.31 92 GLN A CA 1
ATOM 731 C C . GLN A 1 92 ? -0.303 -3.268 -9.864 1.00 94.31 92 GLN A C 1
ATOM 733 O O . GLN A 1 92 ? -0.803 -4.226 -9.281 1.00 94.31 92 GLN A O 1
ATOM 738 N N . ILE A 1 93 ? 0.615 -2.481 -9.289 1.00 95.75 93 ILE A N 1
ATOM 739 C CA . ILE A 1 93 ? 1.072 -2.673 -7.903 1.00 95.75 93 ILE A CA 1
ATOM 740 C C . ILE A 1 93 ? -0.077 -2.465 -6.906 1.00 95.75 93 ILE A C 1
ATOM 742 O O . ILE A 1 93 ? -0.232 -3.252 -5.975 1.00 95.75 93 ILE A O 1
ATOM 746 N N . PHE A 1 94 ? -0.923 -1.452 -7.115 1.00 96.25 94 PHE A N 1
ATOM 747 C CA . PHE A 1 94 ? -2.102 -1.225 -6.274 1.00 96.25 94 PHE A CA 1
ATOM 748 C C . PHE A 1 94 ? -3.094 -2.400 -6.310 1.00 96.25 94 PHE A C 1
ATOM 750 O O . PHE A 1 94 ? -3.569 -2.837 -5.261 1.00 96.25 94 PHE A O 1
ATOM 757 N N . ASP A 1 95 ? -3.391 -2.932 -7.496 1.00 95.56 95 ASP A N 1
ATOM 758 C CA . ASP A 1 95 ? -4.301 -4.070 -7.656 1.00 95.56 95 ASP A CA 1
ATOM 759 C C . ASP A 1 95 ? -3.699 -5.358 -7.055 1.00 95.56 95 ASP A C 1
ATOM 761 O O . ASP A 1 95 ? -4.409 -6.114 -6.387 1.00 95.56 95 ASP A O 1
ATOM 765 N N . LEU A 1 96 ? -2.385 -5.577 -7.204 1.00 96.12 96 LEU A N 1
ATOM 766 C CA . LEU A 1 96 ? -1.670 -6.682 -6.554 1.00 96.12 96 LEU A CA 1
ATOM 767 C C . LEU A 1 96 ? -1.779 -6.597 -5.028 1.00 96.12 96 LEU A C 1
ATOM 769 O O . LEU A 1 96 ? -2.138 -7.586 -4.386 1.00 96.12 96 LEU A O 1
ATOM 773 N N . LEU A 1 97 ? -1.533 -5.417 -4.456 1.00 96.81 97 LEU A N 1
ATOM 774 C CA . LEU A 1 97 ? -1.638 -5.183 -3.018 1.00 96.81 97 LEU A CA 1
ATOM 775 C C . LEU A 1 97 ? -3.050 -5.474 -2.507 1.00 96.81 97 LEU A C 1
ATOM 777 O O . LEU A 1 97 ? -3.204 -6.223 -1.546 1.00 96.81 97 LEU A O 1
ATOM 781 N N . ARG A 1 98 ? -4.089 -4.956 -3.176 1.00 95.88 98 ARG A N 1
ATOM 782 C CA . ARG A 1 98 ? -5.484 -5.230 -2.794 1.00 95.88 98 ARG A CA 1
ATOM 783 C C . ARG A 1 98 ? -5.826 -6.713 -2.869 1.00 95.88 98 ARG A C 1
ATOM 785 O O . ARG A 1 98 ? -6.317 -7.257 -1.892 1.00 95.88 98 ARG A O 1
ATOM 792 N N . SER A 1 99 ? -5.508 -7.370 -3.983 1.00 95.25 99 SER A N 1
ATOM 793 C CA . SER A 1 99 ? -5.803 -8.799 -4.153 1.00 95.25 99 SER A CA 1
ATOM 794 C C . SER A 1 99 ? -5.070 -9.688 -3.143 1.00 95.25 99 SER A C 1
ATOM 796 O O . SER A 1 99 ? -5.584 -10.731 -2.755 1.00 95.25 99 SER A O 1
ATOM 798 N N . THR A 1 100 ? -3.879 -9.275 -2.703 1.00 95.81 100 THR A N 1
ATOM 799 C CA . THR A 1 100 ? -3.109 -9.979 -1.672 1.00 95.81 100 THR A CA 1
ATOM 800 C C . THR A 1 100 ? -3.741 -9.787 -0.297 1.00 95.81 100 THR A C 1
ATOM 802 O O . THR A 1 100 ? -3.871 -10.765 0.432 1.00 95.81 100 THR A O 1
ATOM 805 N N . ILE A 1 101 ? -4.204 -8.572 0.031 1.00 94.19 101 ILE A N 1
ATOM 806 C CA . ILE A 1 101 ? -4.993 -8.317 1.248 1.00 94.19 101 ILE A CA 1
ATOM 807 C C . ILE A 1 101 ? -6.243 -9.199 1.260 1.00 94.19 101 ILE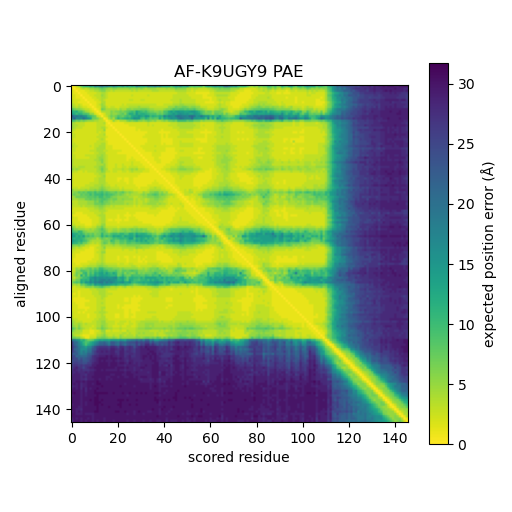 A C 1
ATOM 809 O O . ILE A 1 101 ? -6.416 -9.978 2.189 1.00 94.19 101 ILE A O 1
ATOM 813 N N . ASP A 1 102 ? -7.050 -9.139 0.201 1.00 91.88 102 ASP A N 1
ATOM 814 C CA . ASP A 1 102 ? -8.333 -9.848 0.118 1.00 91.88 102 ASP A CA 1
ATOM 815 C C . ASP A 1 102 ? -8.183 -11.384 0.185 1.00 91.88 102 ASP A C 1
ATOM 817 O O . ASP A 1 102 ? -9.122 -12.084 0.561 1.00 91.88 102 ASP A O 1
ATOM 821 N N . ARG A 1 103 ? -7.018 -11.923 -0.202 1.00 92.06 103 ARG A N 1
ATOM 822 C CA . ARG A 1 103 ? -6.738 -13.368 -0.210 1.00 92.06 103 ARG A CA 1
ATOM 823 C C . ARG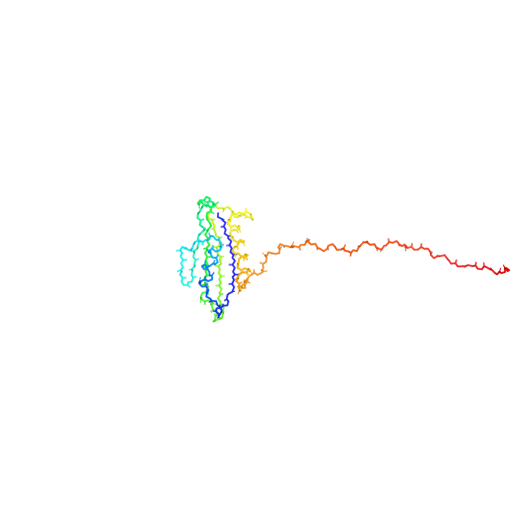 A 1 103 ? -6.100 -13.864 1.086 1.00 92.06 103 ARG A C 1
ATOM 825 O O . ARG A 1 103 ? -6.466 -14.935 1.564 1.00 92.06 103 ARG A O 1
ATOM 832 N N . ASP A 1 104 ? -5.118 -13.131 1.607 1.00 90.19 104 ASP A N 1
ATOM 833 C CA . ASP A 1 104 ? -4.200 -13.641 2.632 1.00 90.19 104 ASP A CA 1
ATOM 834 C C . ASP A 1 104 ? -4.431 -13.007 4.018 1.00 90.19 104 ASP A C 1
ATOM 836 O O . ASP A 1 104 ? -3.827 -13.448 4.999 1.00 90.19 104 ASP A O 1
ATOM 840 N N . PHE A 1 105 ? -5.284 -11.980 4.117 1.00 88.94 105 PHE A N 1
ATOM 841 C CA . PHE A 1 105 ? -5.517 -11.220 5.344 1.00 88.94 105 PHE A CA 1
ATOM 842 C C . PHE A 1 105 ? -7.015 -11.109 5.652 1.00 88.94 105 PHE A C 1
ATOM 844 O O . PHE A 1 105 ? -7.823 -10.785 4.790 1.00 88.94 105 PHE A O 1
ATOM 851 N N . ASP A 1 106 ? -7.388 -11.309 6.917 1.00 87.12 106 ASP A N 1
ATOM 852 C CA . ASP A 1 106 ? -8.765 -11.117 7.396 1.00 87.12 106 ASP A CA 1
ATOM 853 C C . ASP A 1 106 ? -9.040 -9.633 7.703 1.00 87.12 106 ASP A C 1
ATOM 855 O O . ASP A 1 106 ? -9.301 -9.225 8.837 1.00 87.12 106 ASP A O 1
ATOM 859 N N . TRP A 1 107 ? -8.836 -8.779 6.699 1.00 92.00 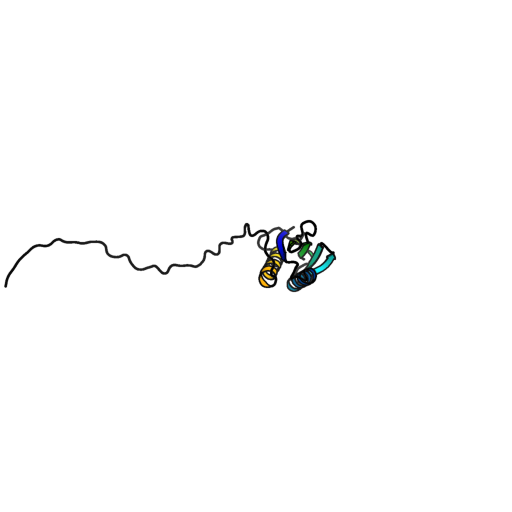107 TRP A N 1
ATOM 860 C CA . TRP A 1 107 ? -9.002 -7.331 6.802 1.00 92.00 1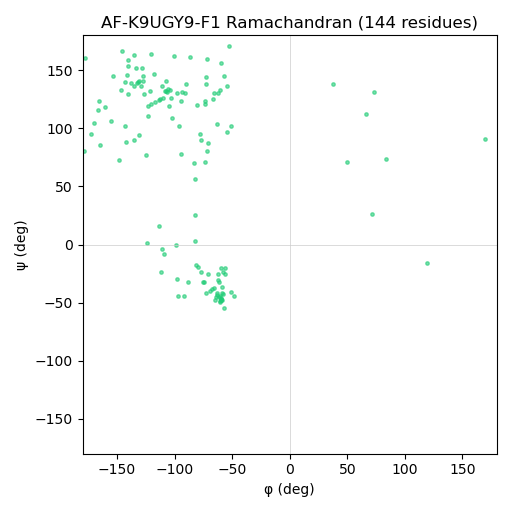07 TRP A CA 1
ATOM 861 C C . TRP A 1 107 ? -10.242 -6.899 6.037 1.00 92.00 107 TRP A C 1
ATOM 863 O O . TRP A 1 107 ? -10.439 -7.263 4.882 1.00 92.00 107 TRP A O 1
ATOM 873 N N . GLN A 1 108 ? -11.073 -6.076 6.665 1.00 90.81 108 GLN A N 1
ATOM 874 C CA . GLN A 1 108 ? -12.360 -5.692 6.098 1.00 90.81 108 GLN A CA 1
ATOM 875 C C . GLN A 1 108 ? -12.230 -4.370 5.333 1.00 90.81 108 GLN A C 1
ATOM 877 O O . GLN A 1 108 ? -11.795 -3.376 5.921 1.00 90.81 108 GLN A O 1
ATOM 882 N N . PRO A 1 109 ? -12.587 -4.295 4.041 1.00 91.88 109 PRO A N 1
ATOM 883 C CA . PRO A 1 109 ? -12.522 -3.046 3.292 1.00 91.88 109 PRO A CA 1
ATOM 884 C C . PRO A 1 109 ? -13.526 -2.035 3.858 1.00 91.88 109 PRO A C 1
ATOM 886 O O . PRO A 1 109 ? -14.705 -2.335 4.024 1.00 91.88 109 PRO A O 1
ATOM 889 N N . LEU A 1 110 ? -13.076 -0.808 4.127 1.00 84.81 110 LEU A N 1
ATOM 890 C CA . LEU A 1 110 ? -13.924 0.217 4.755 1.00 84.81 110 LEU A CA 1
ATOM 891 C C . LEU A 1 110 ? -14.846 0.946 3.772 1.00 84.81 110 LEU A C 1
ATOM 893 O O . LEU A 1 110 ? -15.823 1.549 4.195 1.00 84.81 110 LEU A O 1
ATOM 897 N N . ASN A 1 111 ? -14.567 0.866 2.469 1.00 64.12 111 ASN A N 1
ATOM 898 C CA . ASN A 1 111 ? -15.366 1.501 1.424 1.00 64.12 111 ASN A CA 1
ATOM 899 C C . ASN A 1 111 ? -15.601 0.519 0.264 1.00 64.12 111 ASN A C 1
ATOM 901 O O . ASN A 1 111 ? -14.849 0.505 -0.707 1.00 64.12 111 ASN A O 1
ATOM 905 N N . ALA A 1 112 ? -16.682 -0.262 0.325 1.00 51.56 112 ALA A N 1
ATOM 906 C CA . ALA A 1 112 ? -17.223 -1.006 -0.822 1.00 51.56 112 ALA A CA 1
ATOM 907 C C . ALA A 1 112 ? -18.121 -0.128 -1.732 1.00 51.56 112 ALA A C 1
ATOM 909 O O . ALA A 1 112 ? -19.008 -0.624 -2.423 1.00 51.56 112 ALA A O 1
ATOM 910 N N . GLY A 1 113 ? -17.917 1.193 -1.736 1.00 48.75 113 GLY A N 1
ATOM 911 C CA . GLY A 1 113 ? -18.627 2.132 -2.603 1.00 48.75 113 GLY A CA 1
ATOM 912 C C . GLY A 1 113 ? -17.819 2.447 -3.861 1.00 48.75 113 GLY A C 1
ATOM 913 O O . GLY A 1 113 ? -16.924 3.279 -3.807 1.00 48.75 113 GLY A O 1
ATOM 914 N N . GLN A 1 114 ? -18.193 1.817 -4.982 1.00 39.16 114 GLN A N 1
ATOM 915 C CA . GLN A 1 114 ? -17.744 2.062 -6.369 1.00 39.16 114 GLN A CA 1
ATOM 916 C C . GLN A 1 114 ? -16.430 1.398 -6.841 1.00 39.16 114 GLN A C 1
ATOM 918 O O . GLN A 1 114 ? -15.426 2.026 -7.165 1.00 39.16 114 GLN A O 1
ATOM 923 N N . SER A 1 115 ? -16.513 0.087 -7.069 1.00 32.59 115 SER A N 1
ATOM 924 C CA . SER A 1 115 ? -16.080 -0.508 -8.344 1.00 32.59 115 SER A CA 1
ATOM 925 C C . SER A 1 115 ? -16.942 -1.729 -8.639 1.00 32.59 115 SER A C 1
ATOM 927 O O . SER A 1 115 ? -16.505 -2.871 -8.551 1.00 32.59 115 SER A O 1
ATOM 929 N N . THR A 1 116 ? -18.198 -1.484 -9.008 1.00 32.75 116 THR A N 1
ATOM 930 C CA . THR A 1 116 ? -18.950 -2.433 -9.828 1.00 32.75 116 THR A CA 1
ATOM 931 C C . THR A 1 116 ? -18.362 -2.384 -11.238 1.00 32.75 116 THR A C 1
ATOM 933 O O . THR A 1 116 ? -18.898 -1.729 -12.129 1.00 32.75 116 THR A O 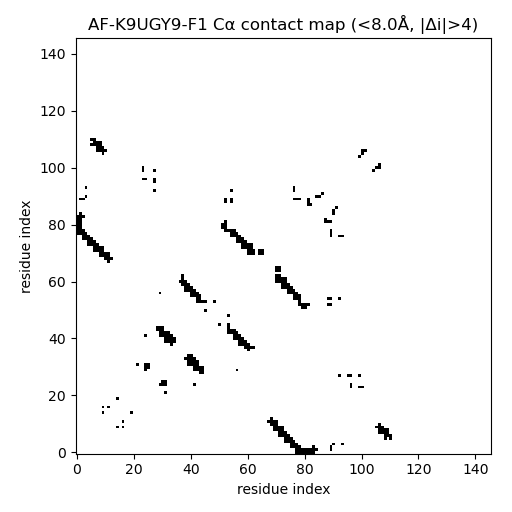1
ATOM 936 N N . ALA A 1 117 ? -17.241 -3.076 -11.455 1.00 32.53 117 ALA A N 1
ATOM 937 C CA . ALA A 1 117 ? -17.024 -3.692 -12.754 1.00 32.53 117 ALA A CA 1
ATOM 938 C C . ALA A 1 117 ? -18.024 -4.847 -12.818 1.00 32.53 117 ALA A C 1
ATOM 940 O O . ALA A 1 117 ? -17.777 -5.954 -12.350 1.00 32.53 117 ALA A O 1
ATOM 941 N N . THR A 1 118 ? -19.222 -4.504 -13.274 1.00 35.16 118 THR A N 1
ATOM 942 C CA . THR A 1 118 ? -20.337 -5.400 -13.516 1.00 35.16 118 THR A CA 1
ATOM 943 C C . THR A 1 118 ? -19.864 -6.573 -14.371 1.00 35.16 118 THR A C 1
ATOM 945 O O . THR A 1 118 ? -19.728 -6.453 -15.586 1.00 35.16 118 THR A O 1
ATOM 948 N N . LEU A 1 119 ? -19.630 -7.721 -13.735 1.00 39.47 119 LEU A N 1
ATOM 949 C CA . LEU A 1 119 ? -19.530 -9.010 -14.405 1.00 39.47 119 LEU A CA 1
ATOM 950 C C . LEU A 1 119 ? -20.952 -9.433 -14.820 1.00 39.47 119 LEU A C 1
ATOM 952 O O . LEU A 1 119 ? -21.559 -10.321 -14.230 1.00 39.47 119 LEU A O 1
ATOM 956 N N . LEU A 1 120 ? -21.519 -8.749 -15.817 1.00 37.91 120 LEU A N 1
ATOM 957 C CA . LEU A 1 120 ? -22.665 -9.241 -16.584 1.00 37.91 120 LEU A CA 1
ATOM 958 C C . LEU A 1 120 ? -22.139 -9.933 -17.842 1.00 37.91 120 LEU A C 1
ATOM 960 O O . LEU A 1 120 ? -22.146 -9.372 -18.931 1.00 37.91 120 LEU A O 1
ATOM 964 N N . ALA A 1 121 ? -21.664 -11.160 -17.656 1.00 33.50 121 ALA A N 1
ATOM 965 C CA . ALA A 1 121 ? -21.578 -12.226 -18.653 1.00 33.50 121 ALA A CA 1
ATOM 966 C C . ALA A 1 121 ? -21.195 -13.484 -17.852 1.00 33.50 121 ALA A C 1
ATOM 968 O O . ALA A 1 121 ? -20.083 -13.584 -17.362 1.00 33.50 121 ALA A O 1
ATOM 969 N N . SER A 1 122 ? -22.055 -14.454 -17.560 1.00 35.06 122 SER A N 1
ATOM 970 C CA . SER A 1 122 ? -22.969 -15.139 -18.459 1.00 35.06 122 SER A CA 1
ATOM 971 C C . SER A 1 122 ? -23.995 -15.935 -17.634 1.00 35.06 122 SER A C 1
ATOM 973 O O . SER A 1 122 ? -23.675 -16.898 -16.945 1.00 35.06 122 SER A O 1
ATOM 975 N N . LYS A 1 123 ? -25.267 -15.553 -17.730 1.00 34.38 123 LYS A N 1
ATOM 976 C CA . LYS A 1 123 ? -26.390 -16.492 -17.625 1.00 34.38 123 LYS A CA 1
ATOM 977 C C . LYS A 1 123 ? -27.219 -16.311 -18.894 1.00 34.38 123 LYS A C 1
ATOM 979 O O . LYS A 1 123 ? -28.224 -15.616 -18.889 1.00 34.38 123 LYS A O 1
ATOM 984 N N . SER A 1 124 ? -26.743 -16.874 -20.006 1.00 37.81 124 SER A N 1
ATOM 985 C CA . SER A 1 124 ? -27.626 -17.233 -21.124 1.00 37.81 124 SER A CA 1
ATOM 986 C C . SER A 1 124 ? -28.305 -18.537 -20.703 1.00 37.81 124 SER A C 1
ATOM 988 O O . SER A 1 124 ? -27.648 -19.565 -20.606 1.00 37.81 124 SER A O 1
ATOM 990 N N . GLN A 1 125 ? -29.509 -18.473 -20.134 1.00 38.91 125 GLN A N 1
ATOM 991 C CA . GLN A 1 125 ? -30.761 -18.629 -20.884 1.00 38.91 125 GLN A CA 1
ATOM 992 C C . GLN A 1 125 ? -30.741 -19.873 -21.779 1.00 38.91 125 GLN A C 1
ATOM 994 O O . GLN A 1 125 ? -30.708 -19.809 -23.006 1.00 38.91 125 GLN A O 1
ATOM 999 N N . SER A 1 126 ? -30.807 -21.021 -21.108 1.00 40.59 126 SER A N 1
ATOM 1000 C CA . SER A 1 126 ? -31.749 -22.075 -21.464 1.00 40.59 126 SER A CA 1
ATOM 1001 C C . SER A 1 126 ? -33.160 -21.475 -21.482 1.00 40.59 126 SER A C 1
ATOM 1003 O O . SER A 1 126 ? -33.724 -21.261 -20.419 1.00 40.59 126 SER A O 1
ATOM 1005 N N . ASP A 1 127 ? -33.660 -21.096 -22.655 1.00 36.19 127 ASP A N 1
ATOM 1006 C CA . ASP A 1 127 ? -35.095 -21.026 -22.976 1.00 36.19 127 ASP A CA 1
ATOM 1007 C C . ASP A 1 127 ? -35.249 -20.573 -24.429 1.00 36.19 127 ASP A C 1
ATOM 1009 O O . ASP A 1 127 ? -35.461 -19.406 -24.762 1.00 36.19 127 ASP A O 1
ATOM 1013 N N . ARG A 1 128 ? -35.091 -21.533 -25.337 1.00 34.22 128 ARG A N 1
ATOM 1014 C CA . ARG A 1 128 ? -35.480 -21.384 -26.734 1.00 34.22 128 ARG A CA 1
ATOM 1015 C C . ARG A 1 128 ? -36.051 -22.726 -27.174 1.00 34.22 128 ARG A C 1
ATOM 1017 O O . ARG A 1 128 ? -35.285 -23.582 -27.574 1.00 34.22 128 ARG A O 1
ATOM 1024 N N . PHE A 1 129 ? -37.354 -22.924 -26.971 1.00 33.53 129 PHE A N 1
ATOM 1025 C CA . PHE A 1 129 ? -38.289 -23.663 -27.838 1.00 33.53 129 PHE A CA 1
ATOM 1026 C C . PHE A 1 129 ? -39.621 -23.857 -27.094 1.00 33.53 129 PHE A C 1
ATOM 1028 O O . PHE A 1 129 ? -39.800 -24.823 -26.366 1.00 33.53 129 PHE A O 1
ATOM 1035 N N . ASN A 1 130 ? -40.548 -22.909 -27.261 1.00 37.78 130 ASN A N 1
ATOM 1036 C CA . ASN A 1 130 ? -41.977 -23.208 -27.404 1.00 37.78 130 ASN A CA 1
ATOM 1037 C C . ASN A 1 130 ? -42.748 -21.934 -27.765 1.00 37.78 130 ASN A C 1
ATOM 1039 O O . ASN A 1 130 ? -43.119 -21.143 -26.899 1.00 37.78 130 ASN A O 1
ATOM 1043 N N . LYS A 1 131 ? -42.975 -21.738 -29.069 1.00 34.81 131 LYS A N 1
ATOM 1044 C CA . LYS A 1 131 ? -44.089 -20.942 -29.607 1.00 34.81 131 LYS A CA 1
ATOM 1045 C C . LYS A 1 131 ? -44.271 -21.220 -31.106 1.00 34.81 131 LYS A C 1
ATOM 1047 O O . LYS A 1 131 ? -43.729 -20.526 -31.954 1.00 34.81 131 LYS A O 1
ATOM 1052 N N . ALA A 1 132 ? -45.027 -22.271 -31.378 1.00 35.62 132 ALA A N 1
ATOM 1053 C CA . ALA A 1 132 ? -45.886 -22.517 -32.539 1.00 35.62 132 ALA A CA 1
ATOM 1054 C C . ALA A 1 132 ? -46.835 -23.612 -32.007 1.00 35.62 132 ALA A C 1
ATOM 1056 O O . ALA A 1 132 ? -46.361 -24.580 -31.428 1.00 35.62 132 ALA A O 1
ATOM 1057 N N . ASP A 1 133 ? -48.145 -23.457 -31.904 1.00 37.12 133 ASP A N 1
ATOM 1058 C CA . ASP A 1 133 ? -49.079 -22.967 -32.898 1.00 37.12 133 ASP A CA 1
ATOM 1059 C C . ASP A 1 133 ? -50.306 -22.351 -32.215 1.00 37.12 133 ASP A C 1
ATOM 1061 O O . ASP A 1 133 ? -50.767 -22.814 -31.168 1.00 37.12 133 ASP A O 1
ATOM 1065 N N . LEU A 1 134 ? -50.841 -21.303 -32.834 1.00 37.91 134 LEU A N 1
ATOM 1066 C CA . LEU A 1 134 ? -52.065 -20.632 -32.432 1.00 37.91 134 LEU A CA 1
ATOM 1067 C C . LEU A 1 134 ? -53.126 -20.863 -33.519 1.00 37.91 134 LEU A C 1
ATOM 1069 O O . LEU A 1 134 ? -52.940 -20.468 -34.661 1.00 37.91 134 LEU A O 1
ATOM 1073 N N . HIS A 1 135 ? -54.263 -21.408 -33.081 1.00 36.78 135 HIS A N 1
ATOM 1074 C CA . HIS A 1 135 ? -55.598 -21.351 -33.689 1.00 36.78 135 HIS A CA 1
ATOM 1075 C C . HIS A 1 135 ? -55.865 -22.039 -35.040 1.00 36.78 135 HIS A C 1
ATOM 1077 O O . HIS A 1 135 ? -55.618 -21.484 -36.100 1.00 36.78 135 HIS A O 1
ATOM 1083 N N . ALA A 1 136 ? -56.687 -23.095 -34.982 1.00 39.84 136 ALA A N 1
ATOM 1084 C CA . ALA A 1 136 ? -58.003 -23.071 -35.633 1.00 39.84 136 ALA A CA 1
ATOM 1085 C C . ALA A 1 136 ? -58.963 -24.070 -34.957 1.00 39.84 136 ALA A C 1
ATOM 1087 O O . ALA A 1 136 ? -58.853 -25.282 -35.109 1.00 39.84 136 ALA A O 1
ATOM 1088 N N . LYS A 1 137 ? -59.918 -23.536 -34.185 1.00 39.34 137 LYS A N 1
ATOM 1089 C CA . LYS A 1 137 ? -61.155 -24.228 -33.800 1.00 39.34 137 LYS A CA 1
ATOM 1090 C C . LYS A 1 137 ? -62.112 -24.107 -34.983 1.00 39.34 137 LYS A C 1
ATOM 1092 O O . LYS A 1 137 ? -62.494 -22.990 -35.324 1.00 39.34 137 LYS A O 1
ATOM 1097 N N . THR A 1 138 ? -62.542 -25.230 -35.545 1.00 42.56 138 THR A N 1
ATOM 1098 C CA . THR A 1 138 ? -63.688 -25.289 -36.459 1.00 42.56 138 THR A CA 1
ATOM 1099 C C . THR A 1 138 ? -64.764 -26.163 -35.816 1.00 42.56 138 THR A C 1
ATOM 1101 O O . THR A 1 138 ? -64.514 -27.287 -35.390 1.00 42.56 138 THR A O 1
ATOM 1104 N N . THR A 1 139 ? -65.938 -25.563 -35.658 1.00 46.84 139 THR A N 1
ATOM 1105 C CA . THR A 1 139 ? -67.162 -26.041 -34.991 1.00 46.84 139 THR A CA 1
ATOM 1106 C C . THR A 1 139 ? -67.873 -27.144 -35.817 1.00 46.84 139 THR A C 1
ATOM 1108 O O . THR A 1 139 ? -67.614 -27.245 -37.016 1.00 46.84 139 THR A O 1
ATOM 1111 N N . PRO A 1 140 ? -68.750 -27.983 -35.217 1.00 55.00 140 PRO A N 1
ATOM 1112 C CA . PRO A 1 140 ? -69.142 -29.301 -35.731 1.00 55.00 140 PRO A CA 1
ATOM 1113 C C . PRO A 1 140 ? -70.498 -29.315 -36.460 1.00 55.00 140 PRO A C 1
ATOM 1115 O O . PRO A 1 140 ? -71.334 -28.446 -36.210 1.00 55.00 140 PRO A O 1
ATOM 1118 N N . ARG A 1 141 ? -70.772 -30.356 -37.272 1.00 37.75 141 ARG A N 1
ATOM 1119 C CA . ARG A 1 141 ? -72.145 -30.787 -37.624 1.00 37.75 141 ARG A CA 1
ATOM 1120 C C . ARG A 1 141 ? -72.225 -32.192 -38.268 1.00 37.75 141 ARG A C 1
ATOM 1122 O O . ARG A 1 141 ? -71.604 -32.399 -39.297 1.00 37.75 141 ARG A O 1
ATOM 1129 N N . GLN A 1 142 ? -73.024 -33.071 -37.631 1.00 41.72 142 GLN A N 1
ATOM 1130 C CA . GLN A 1 142 ? -73.914 -34.177 -38.103 1.00 41.72 142 GLN A CA 1
ATOM 1131 C C . GLN A 1 142 ? -73.469 -35.059 -39.309 1.00 41.72 142 GLN A C 1
ATOM 1133 O O . GLN A 1 142 ? -73.064 -34.542 -40.335 1.00 41.72 142 GLN A O 1
ATOM 1138 N N . THR A 1 143 ? -73.627 -36.393 -39.345 1.00 41.56 143 THR A N 1
ATOM 1139 C CA . THR A 1 143 ? -74.891 -37.174 -39.316 1.00 41.56 143 THR A CA 1
ATOM 1140 C C . THR A 1 143 ? -74.584 -38.696 -39.318 1.00 41.56 143 THR A C 1
ATOM 1142 O O . THR A 1 143 ? -73.490 -39.107 -39.684 1.00 41.56 143 THR A O 1
ATOM 1145 N N . MET A 1 144 ? -75.582 -39.478 -38.892 1.00 44.34 144 MET A N 1
ATOM 1146 C CA . MET A 1 144 ? -75.751 -40.938 -38.743 1.00 44.34 144 MET A CA 1
ATOM 1147 C C . MET A 1 144 ? -75.457 -41.864 -39.952 1.00 44.34 144 MET A C 1
ATOM 1149 O O . MET A 1 144 ? -75.461 -41.397 -41.085 1.00 44.34 144 MET A O 1
ATOM 1153 N N . MET A 1 145 ? -75.449 -43.184 -39.648 1.00 40.72 145 MET A N 1
ATOM 1154 C CA . MET A 1 145 ? -75.773 -44.365 -40.498 1.00 40.72 145 MET A CA 1
ATOM 1155 C C . MET A 1 145 ? -74.724 -44.727 -41.572 1.00 40.72 145 MET A C 1
ATOM 1157 O O . MET A 1 145 ? -74.239 -43.855 -42.277 1.00 40.72 145 MET A O 1
ATOM 1161 N N . ASN A 1 146 ? -74.265 -45.974 -41.742 1.00 46.91 146 ASN A N 1
ATOM 1162 C CA . ASN A 1 146 ? -74.832 -47.315 -41.520 1.00 46.91 146 ASN A CA 1
ATOM 1163 C C . ASN A 1 146 ? -73.818 -48.276 -40.885 1.00 46.91 146 ASN A C 1
ATOM 1165 O O . ASN A 1 146 ? -72.604 -48.070 -41.105 1.00 46.91 146 ASN A O 1
#

Solvent-accessible surface area (backbone atoms only — not comparable to full-atom values): 9090 Å² total; per-residue (Å²): 76,24,76,50,74,53,45,32,37,34,54,51,86,83,45,64,58,69,63,52,49,53,52,52,34,50,77,65,50,22,44,79,77,46,82,52,102,46,39,36,33,27,33,43,58,83,81,86,60,60,78,71,61,46,32,36,39,38,38,41,44,42,70,90,79,40,50,98,50,38,34,44,38,39,41,39,34,30,24,68,70,43,67,73,49,98,82,39,71,54,48,53,55,44,51,49,48,50,54,46,41,70,71,78,42,92,52,46,69,71,70,90,77,83,80,81,76,75,82,85,77,82,85,82,74,90,78,87,89,88,89,83,86,84,86,84,90,79,87,88,81,88,82,82,89,132

Radius of gyration: 29.06 Å; Cα contacts (8 Å, |Δi|>4): 210; chains: 1; bounding box: 91×59×63 Å

Foldseek 3Di:
DAKDKFKWKAFPVPDPPQVVVCVLCVQLQWAWPDDDPFKTKTWHDPDPDDPQQIKIKIKGWPPVPADPTIIMIMIMIDGDNDDHDCDDPSNVSVVSSVVCCVPPHPIGTPDPDDDCPPPPDDDDDPDPDDDDDDDDDDDDDDDDDD

Mean predicted aligned error: 12.82 Å

pLDDT: mean 78.2, std 23.07, range [32.53, 98.0]

Secondary structure (DSSP, 8-state):
-EEEEEEEEEESSS--HHHHHHHHHHHTTEEEEEEETTEEEEEEPTTSS-GGG--EEEEEEE-SS--SSEEEEEEEEEESSS---SSSHHHHHHHHHHHHHHHH--EEES---S-----------S--------------------

Sequence (146 aa):
MSRYTCHYSVNLQSSNLRSSLRKLMEVCGLETIYDLDDYLMAREIPGRVSFAKLVTTEVLIDTTHATPTHVKLSFVVKNEELPLKSNNHCRQIFDLLRSTIDRDFDWQPLNAGQSTATLLASKSQSDRFNKADLHAKTTPRQTMMN